Protein AF-A0ABD6LCG4-F1 (afdb_monomer_lite)

pLDDT: mean 79.25, std 17.83, range [34.84, 98.62]

Secondary structure (DSSP, 8-state):
--HHHHHHHHHHHHHHHHHHHHHHHHHHHHHHHHHHHHHHHHHHHHHTT--HHHHHHHHHHHHTT-PPPHHHHHHHHHGGGGS--

Radius of gyration: 26.14 Å; chains: 1; bounding box: 54×24×75 Å

InterPro domains:
  IPR025464 Protein of unknown function DUF4315 [PF14193] (4-84)

Structure (mmCIF, N/CA/C/O backbone):
data_AF-A0ABD6LCG4-F1
#
_entry.id   AF-A0ABD6LCG4-F1
#
loop_
_atom_site.group_PDB
_atom_site.id
_atom_site.type_symbol
_atom_site.label_atom_id
_atom_site.label_alt_id
_atom_site.label_comp_id
_atom_site.label_asym_id
_atom_site.label_entity_id
_atom_site.label_seq_id
_atom_site.pdbx_PDB_ins_code
_atom_site.Cartn_x
_atom_site.Cartn_y
_atom_site.Cartn_z
_atom_site.occupancy
_atom_site.B_iso_or_equiv
_atom_site.auth_seq_id
_atom_site.auth_comp_id
_atom_site.auth_asym_id
_atom_site.auth_atom_id
_atom_site.pdbx_PDB_model_num
ATOM 1 N N . MET A 1 1 ? 26.635 -0.119 -29.005 1.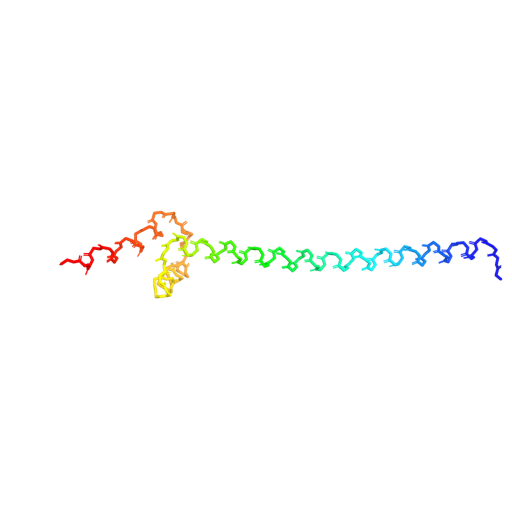00 64.06 1 MET A N 1
ATOM 2 C CA . MET A 1 1 ? 25.340 -0.836 -28.954 1.00 64.06 1 MET A CA 1
ATOM 3 C C . MET A 1 1 ? 24.428 -0.311 -30.056 1.00 64.06 1 MET A C 1
ATOM 5 O O . MET A 1 1 ? 24.573 0.840 -30.448 1.00 64.06 1 MET A O 1
ATOM 9 N N . GLY A 1 2 ? 23.529 -1.136 -30.601 1.00 90.50 2 GLY A N 1
ATOM 10 C CA . GLY A 1 2 ? 22.587 -0.683 -31.633 1.00 90.50 2 GLY A CA 1
ATOM 11 C C . GLY A 1 2 ? 21.532 0.267 -31.056 1.00 90.50 2 GLY A C 1
ATOM 12 O O . GLY A 1 2 ? 20.986 -0.005 -29.991 1.00 90.50 2 GLY A O 1
ATOM 13 N N . ALA A 1 3 ? 21.193 1.345 -31.769 1.00 91.75 3 ALA A N 1
ATOM 14 C CA . ALA A 1 3 ? 20.282 2.394 -31.286 1.00 91.75 3 ALA A CA 1
ATOM 15 C C . ALA A 1 3 ? 18.893 1.885 -30.839 1.00 91.75 3 ALA A C 1
ATOM 17 O O . ALA A 1 3 ? 18.262 2.482 -29.971 1.00 91.75 3 ALA A O 1
ATOM 18 N N . LYS A 1 4 ? 18.408 0.771 -31.404 1.00 94.00 4 LYS A N 1
ATOM 19 C CA . LYS A 1 4 ? 17.161 0.119 -30.963 1.00 94.00 4 LYS A CA 1
ATOM 20 C C . LYS A 1 4 ? 17.295 -0.520 -29.575 1.00 94.00 4 LYS A C 1
ATOM 22 O O . LYS A 1 4 ? 16.363 -0.446 -28.783 1.00 94.00 4 LYS A O 1
ATOM 27 N N . LEU A 1 5 ? 18.450 -1.116 -29.283 1.00 95.62 5 LEU A N 1
ATOM 28 C CA . LEU A 1 5 ? 18.724 -1.786 -28.013 1.00 95.62 5 LEU A CA 1
ATOM 29 C C . LEU A 1 5 ? 18.888 -0.771 -26.874 1.00 95.62 5 LEU A C 1
ATOM 31 O O . LEU A 1 5 ? 18.334 -0.974 -25.800 1.00 95.62 5 LEU A O 1
ATOM 35 N N . GLU A 1 6 ? 19.544 0.359 -27.147 1.00 96.00 6 GLU A N 1
ATOM 36 C CA . GLU A 1 6 ? 19.617 1.499 -26.220 1.00 96.00 6 GLU A CA 1
ATOM 37 C C . GLU A 1 6 ? 18.219 2.019 -25.854 1.00 96.00 6 GLU A C 1
ATOM 39 O O . GLU A 1 6 ? 17.881 2.133 -24.677 1.00 96.00 6 GLU A O 1
ATOM 44 N N . LYS A 1 7 ? 17.354 2.255 -26.854 1.00 96.56 7 LYS A N 1
ATOM 45 C CA . LYS A 1 7 ? 15.974 2.714 -26.614 1.00 96.56 7 LYS A CA 1
ATOM 46 C C . LYS A 1 7 ? 15.189 1.738 -25.736 1.00 96.56 7 LYS A C 1
ATOM 48 O O . LYS A 1 7 ? 14.631 2.162 -24.726 1.00 96.56 7 LYS A O 1
ATOM 53 N N . LEU A 1 8 ? 15.226 0.442 -26.053 1.00 97.62 8 LEU A N 1
ATOM 54 C CA . LEU A 1 8 ? 14.579 -0.592 -25.238 1.00 97.62 8 LEU A CA 1
ATOM 55 C C . LEU A 1 8 ? 15.128 -0.625 -23.804 1.00 97.62 8 LEU A C 1
ATOM 57 O O . LEU A 1 8 ? 14.354 -0.731 -22.854 1.00 97.62 8 LEU A O 1
ATOM 61 N N . GLY A 1 9 ? 16.444 -0.474 -23.628 1.00 97.56 9 GLY A N 1
ATOM 62 C CA . GLY A 1 9 ? 17.072 -0.376 -22.309 1.00 97.56 9 GLY A CA 1
ATOM 63 C C . GLY A 1 9 ? 16.544 0.808 -21.494 1.00 97.56 9 GLY A C 1
ATOM 64 O O . GLY A 1 9 ? 16.191 0.647 -20.323 1.00 97.56 9 GLY A O 1
ATOM 65 N N . THR A 1 10 ? 16.410 1.982 -22.120 1.00 97.69 10 THR A N 1
ATOM 66 C CA . THR A 1 10 ? 15.869 3.176 -21.448 1.00 97.69 10 THR A CA 1
ATOM 67 C C . THR A 1 10 ? 14.394 3.032 -21.073 1.00 97.69 10 THR A C 1
ATOM 69 O O . THR A 1 10 ? 13.997 3.440 -19.980 1.00 97.69 10 THR A O 1
ATOM 72 N N . GLU A 1 11 ? 13.573 2.431 -21.936 1.00 97.94 11 GLU A N 1
ATOM 73 C CA . GLU A 1 11 ? 12.154 2.189 -21.660 1.00 97.94 11 GLU A CA 1
ATOM 74 C C . GLU A 1 11 ? 11.974 1.168 -20.535 1.00 97.94 11 GLU A C 1
ATOM 76 O O . GLU A 1 11 ? 11.190 1.399 -19.612 1.00 97.94 11 GLU A O 1
ATOM 81 N N . LEU A 1 12 ? 12.769 0.095 -20.540 1.00 97.81 12 LEU A N 1
ATOM 82 C CA . LEU A 1 12 ? 12.777 -0.901 -19.473 1.00 97.81 12 LEU A CA 1
ATOM 83 C C . LEU A 1 12 ? 13.173 -0.286 -18.124 1.00 97.81 12 LEU A C 1
ATOM 85 O O . LEU A 1 12 ? 12.537 -0.567 -17.107 1.00 97.81 12 LEU A O 1
ATOM 89 N N . ALA A 1 13 ? 14.196 0.574 -18.099 1.00 98.19 13 ALA A N 1
ATOM 90 C CA . ALA A 1 13 ? 14.612 1.270 -1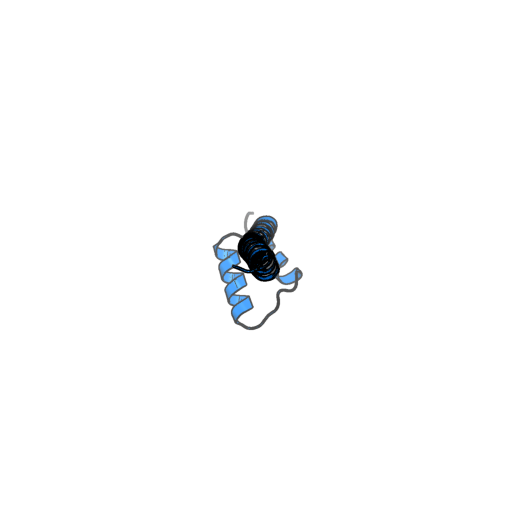6.884 1.00 98.19 13 ALA A CA 1
ATOM 91 C C . ALA A 1 13 ? 13.501 2.186 -16.341 1.00 98.19 13 ALA A C 1
ATOM 93 O O . ALA A 1 13 ? 13.213 2.166 -15.142 1.00 98.19 13 ALA A O 1
ATOM 94 N N . LYS A 1 14 ? 12.818 2.933 -17.220 1.00 98.38 14 LYS A N 1
ATOM 95 C CA . LYS A 1 14 ? 11.664 3.769 -16.844 1.00 98.38 14 LYS A CA 1
ATOM 96 C C . LYS A 1 14 ? 10.508 2.935 -16.295 1.00 98.38 14 LYS A C 1
ATOM 98 O O . LYS A 1 14 ? 9.944 3.293 -15.263 1.00 98.38 14 LYS A O 1
ATOM 103 N N . ALA A 1 15 ? 10.180 1.817 -16.941 1.00 98.38 15 ALA A N 1
ATOM 104 C CA . ALA A 1 15 ? 9.120 0.921 -16.489 1.00 98.38 15 ALA A CA 1
ATOM 105 C C . ALA A 1 15 ? 9.432 0.326 -15.107 1.00 98.38 15 ALA A C 1
ATOM 107 O O . ALA A 1 15 ? 8.566 0.311 -14.234 1.00 98.38 15 ALA A O 1
ATOM 108 N N . ARG A 1 16 ? 10.684 -0.090 -14.871 1.00 98.44 16 ARG A N 1
ATOM 109 C CA . ARG A 1 16 ? 11.140 -0.583 -13.561 1.00 98.44 16 ARG A CA 1
ATOM 110 C C . ARG A 1 16 ? 11.055 0.486 -12.476 1.00 98.44 16 ARG A C 1
ATOM 112 O O . ARG A 1 16 ? 10.579 0.186 -11.386 1.00 98.44 16 ARG A O 1
ATOM 119 N N . LYS A 1 17 ? 11.460 1.724 -12.777 1.00 98.31 17 LYS A N 1
ATOM 120 C CA . LYS A 1 17 ? 11.333 2.846 -11.838 1.00 98.31 17 LYS A CA 1
ATOM 121 C C . LYS A 1 17 ? 9.869 3.099 -11.474 1.00 98.31 17 LYS A C 1
ATOM 123 O O . LYS A 1 17 ? 9.535 3.132 -10.296 1.00 98.31 17 LYS A O 1
ATOM 128 N N . LYS A 1 18 ? 8.991 3.182 -12.478 1.00 98.38 18 LYS A N 1
ATOM 129 C CA . LYS A 1 18 ? 7.553 3.379 -12.263 1.00 98.38 18 LYS A CA 1
ATOM 130 C C . LYS A 1 18 ? 6.945 2.237 -11.447 1.00 98.38 18 LYS A C 1
ATOM 132 O O . LYS A 1 18 ? 6.143 2.494 -10.561 1.00 98.38 18 LYS A O 1
ATOM 137 N N . LYS A 1 19 ? 7.348 0.987 -11.701 1.00 98.38 19 LYS A N 1
ATOM 138 C CA . LYS A 1 19 ? 6.922 -0.162 -10.890 1.00 98.38 19 LYS A CA 1
ATOM 139 C C . LYS A 1 19 ? 7.300 0.025 -9.417 1.00 98.38 19 LYS A C 1
ATOM 141 O O . LYS A 1 19 ? 6.431 -0.091 -8.567 1.00 98.38 19 LYS A O 1
ATOM 146 N N . ALA A 1 20 ? 8.553 0.373 -9.125 1.00 98.38 20 ALA A N 1
ATOM 147 C CA . ALA A 1 20 ? 9.005 0.579 -7.749 1.00 98.38 20 ALA A CA 1
ATOM 148 C C . ALA A 1 20 ? 8.243 1.713 -7.032 1.00 98.38 20 ALA A C 1
ATOM 150 O O . ALA A 1 20 ? 7.913 1.587 -5.855 1.00 98.38 20 ALA A O 1
ATOM 151 N N . GLU A 1 21 ? 7.923 2.799 -7.744 1.00 98.50 21 GLU A N 1
ATOM 152 C CA . GLU A 1 21 ? 7.094 3.894 -7.216 1.00 98.50 21 GLU A CA 1
ATOM 153 C C . GLU A 1 21 ? 5.676 3.418 -6.862 1.00 98.50 21 GLU A C 1
ATOM 155 O O . GLU A 1 21 ? 5.163 3.741 -5.790 1.00 98.50 21 GLU A O 1
ATOM 160 N N . TRP A 1 22 ? 5.052 2.613 -7.729 1.00 98.62 22 TRP A N 1
ATOM 161 C CA . TRP A 1 22 ? 3.736 2.031 -7.453 1.00 98.62 22 TRP A CA 1
ATOM 162 C C . TRP A 1 22 ? 3.770 1.024 -6.306 1.00 98.62 22 TRP A C 1
ATOM 164 O O . TRP A 1 22 ? 2.893 1.078 -5.450 1.00 98.62 22 TRP A O 1
ATOM 174 N N . ASP A 1 23 ? 4.793 0.174 -6.234 1.00 98.44 23 ASP A N 1
ATOM 175 C CA . ASP A 1 23 ? 4.963 -0.786 -5.139 1.00 98.44 23 ASP A CA 1
ATOM 176 C C . ASP A 1 23 ? 5.096 -0.061 -3.783 1.00 98.44 23 ASP A C 1
ATOM 178 O O . ASP A 1 23 ? 4.524 -0.496 -2.784 1.00 98.44 23 ASP A O 1
ATOM 182 N N . SER A 1 24 ? 5.800 1.079 -3.739 1.00 98.31 24 SER A N 1
ATOM 183 C CA . SER A 1 24 ? 5.863 1.928 -2.538 1.00 98.31 24 SER A CA 1
ATOM 184 C C . SER A 1 24 ? 4.497 2.515 -2.185 1.00 98.31 24 SER A C 1
ATOM 186 O O . SER A 1 24 ? 4.083 2.470 -1.028 1.00 98.31 24 SER A O 1
ATOM 188 N N . ARG A 1 25 ? 3.771 3.031 -3.184 1.00 98.38 25 ARG A N 1
ATOM 189 C CA . ARG A 1 25 ? 2.443 3.619 -2.981 1.00 98.38 25 ARG A CA 1
ATOM 190 C C . ARG A 1 25 ? 1.429 2.599 -2.466 1.00 98.38 25 ARG A C 1
ATOM 192 O O . ARG A 1 25 ? 0.607 2.952 -1.629 1.00 98.38 25 ARG A O 1
ATOM 199 N N . VAL A 1 26 ? 1.488 1.357 -2.945 1.00 98.62 26 VAL A N 1
ATOM 200 C CA . VAL A 1 26 ? 0.640 0.263 -2.451 1.00 98.62 26 VAL A CA 1
ATOM 201 C C . VAL A 1 26 ? 0.897 0.028 -0.965 1.00 98.62 26 VAL A C 1
ATOM 203 O O . VAL A 1 26 ? -0.043 0.094 -0.181 1.00 98.62 26 VAL A O 1
ATOM 206 N N . LYS A 1 27 ? 2.162 -0.124 -0.555 1.00 98.44 27 LYS A N 1
ATOM 207 C CA . LYS A 1 27 ? 2.520 -0.323 0.861 1.00 98.44 27 LYS A CA 1
ATOM 208 C C . LYS A 1 27 ? 2.054 0.822 1.760 1.00 98.44 27 LYS A C 1
ATOM 210 O O . LYS A 1 27 ? 1.590 0.586 2.873 1.00 98.44 27 LYS A O 1
ATOM 215 N N . ASP A 1 28 ? 2.180 2.062 1.291 1.00 98.44 28 ASP A N 1
ATOM 216 C CA . ASP A 1 28 ? 1.708 3.230 2.035 1.00 98.44 28 ASP A CA 1
ATOM 217 C C . ASP A 1 28 ? 0.184 3.241 2.186 1.00 98.44 28 ASP A C 1
ATOM 219 O O . ASP A 1 28 ? -0.318 3.553 3.265 1.00 98.44 28 ASP A O 1
ATOM 223 N N . LEU A 1 29 ? -0.555 2.881 1.134 1.00 98.44 29 LEU A N 1
ATOM 224 C CA . LEU A 1 29 ? -2.014 2.788 1.185 1.00 98.44 29 LEU A CA 1
ATOM 225 C C . LEU A 1 29 ? -2.480 1.660 2.110 1.00 98.44 29 LEU A C 1
ATOM 227 O O . LEU A 1 29 ? -3.374 1.885 2.914 1.00 98.44 29 LEU A O 1
ATOM 231 N N . GLU A 1 30 ? -1.845 0.489 2.061 1.00 98.38 30 GLU A N 1
ATOM 232 C CA . GLU A 1 30 ? -2.144 -0.634 2.964 1.00 98.38 30 GLU A CA 1
ATOM 233 C C . GLU A 1 30 ? -1.853 -0.305 4.433 1.00 98.38 30 GLU A C 1
ATOM 235 O O . GLU A 1 30 ? -2.542 -0.789 5.332 1.00 98.38 30 GLU A O 1
ATOM 240 N N . ARG A 1 31 ? -0.814 0.497 4.705 1.00 98.50 31 ARG A N 1
ATOM 241 C CA . ARG A 1 31 ? -0.543 1.001 6.056 1.00 98.50 31 ARG A CA 1
ATOM 242 C C . ARG A 1 31 ? -1.647 1.957 6.500 1.00 98.50 31 ARG A C 1
ATOM 244 O O . ARG A 1 31 ? -2.248 1.719 7.540 1.00 98.50 31 ARG A O 1
ATOM 251 N N . ARG A 1 32 ? -1.934 2.983 5.694 1.00 97.94 32 ARG A N 1
ATOM 252 C CA . ARG A 1 32 ? -2.952 3.994 6.012 1.00 97.94 32 ARG A CA 1
ATOM 253 C C . ARG A 1 32 ? -4.338 3.390 6.193 1.00 97.94 32 ARG A C 1
ATOM 255 O O . ARG A 1 32 ? -5.049 3.802 7.089 1.00 97.94 32 ARG A O 1
ATOM 262 N N . TYR A 1 33 ? -4.700 2.409 5.371 1.00 97.50 33 TYR A N 1
ATOM 263 C CA . TYR A 1 33 ? -5.981 1.718 5.488 1.00 97.50 33 TYR A CA 1
ATOM 264 C C . TYR A 1 33 ? -6.142 1.055 6.861 1.00 97.50 33 TYR A C 1
ATOM 266 O O . TYR A 1 33 ? -7.147 1.266 7.523 1.00 97.50 33 TYR A O 1
ATOM 274 N N . ARG A 1 34 ? -5.118 0.327 7.326 1.00 97.12 34 ARG A N 1
ATOM 275 C CA . ARG A 1 34 ? -5.130 -0.294 8.661 1.00 97.12 34 ARG A CA 1
ATOM 276 C C . ARG A 1 34 ? -5.130 0.733 9.794 1.00 97.12 34 ARG A C 1
ATOM 278 O O . ARG A 1 34 ? -5.746 0.505 10.824 1.00 97.12 34 ARG A O 1
ATOM 285 N N . GLU A 1 35 ? -4.405 1.837 9.632 1.00 96.69 35 GLU A N 1
ATOM 286 C CA . GLU A 1 35 ? -4.391 2.930 10.614 1.00 96.69 35 GLU A CA 1
ATOM 287 C C . GLU A 1 35 ? -5.770 3.596 10.736 1.00 96.69 35 GLU A C 1
ATOM 289 O O . GLU A 1 35 ? -6.216 3.865 11.850 1.00 96.69 35 GLU A O 1
ATOM 294 N N . GLU A 1 36 ? -6.457 3.807 9.612 1.00 95.38 36 GLU A N 1
ATOM 295 C CA . GLU A 1 36 ? -7.809 4.372 9.578 1.00 95.38 36 GLU A CA 1
ATOM 296 C C . GLU A 1 36 ? -8.827 3.405 10.192 1.00 95.38 36 GLU A C 1
ATOM 298 O O . GLU A 1 36 ? -9.566 3.794 11.084 1.00 95.38 36 GLU A O 1
ATOM 303 N N . GLU A 1 37 ? -8.795 2.125 9.808 1.00 93.19 37 GLU A N 1
ATOM 304 C CA . GLU A 1 37 ? -9.666 1.086 10.376 1.00 93.19 37 GLU A CA 1
ATOM 305 C C . GLU A 1 37 ? -9.504 0.981 11.902 1.00 93.19 37 GLU A C 1
ATOM 307 O O . GLU A 1 37 ? -10.486 0.935 12.641 1.00 93.19 37 GLU A O 1
ATOM 312 N N . ASN A 1 38 ? -8.265 1.026 12.404 1.00 90.56 38 ASN A N 1
ATOM 313 C CA . ASN A 1 38 ? -8.012 1.053 13.844 1.00 90.56 38 ASN A CA 1
ATOM 314 C C . ASN A 1 38 ? -8.570 2.322 14.505 1.00 90.56 38 ASN A C 1
ATOM 316 O O . ASN A 1 38 ? -9.103 2.247 15.612 1.00 90.56 38 ASN A O 1
ATOM 320 N N . SER A 1 39 ? -8.440 3.477 13.849 1.00 90.44 39 SER A N 1
ATOM 321 C CA . SER A 1 39 ? -8.963 4.750 14.357 1.00 90.44 39 SER A CA 1
ATOM 322 C C . SER A 1 39 ? -10.489 4.729 14.430 1.00 90.44 39 SER A C 1
ATOM 324 O O . SER A 1 39 ? -11.040 5.080 15.469 1.00 90.44 39 SER A O 1
ATOM 326 N N . GLU A 1 40 ? -11.165 4.214 13.401 1.00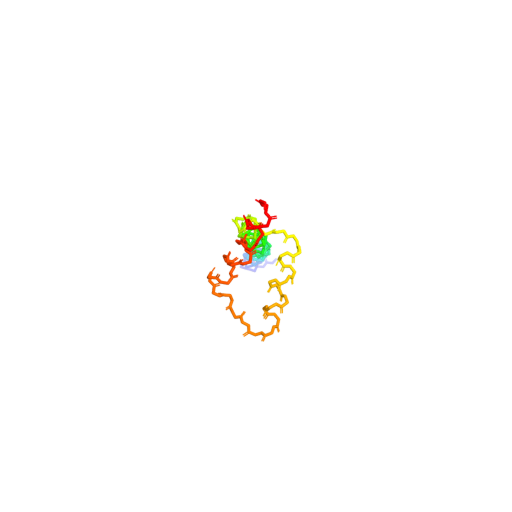 87.88 40 GLU A N 1
ATOM 327 C CA . GLU A 1 40 ? -12.621 4.036 13.396 1.00 87.88 40 GLU A CA 1
ATOM 328 C C . GLU A 1 40 ? -13.083 3.102 14.524 1.00 87.88 40 GLU A C 1
ATOM 330 O O . GLU A 1 40 ? -14.045 3.408 15.228 1.00 87.88 40 GLU A O 1
ATOM 335 N N . ILE A 1 41 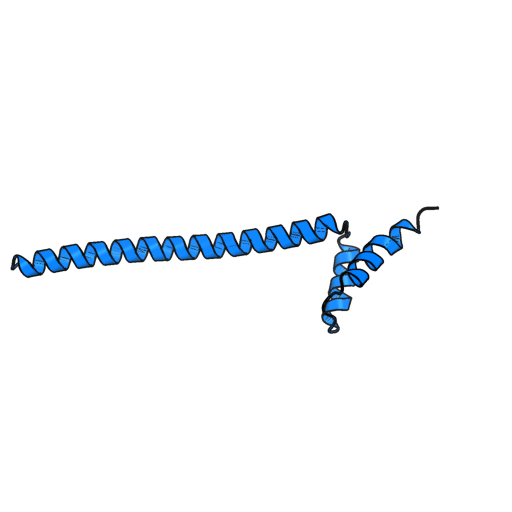? -12.378 1.988 14.762 1.00 82.31 41 ILE A N 1
ATOM 336 C CA . ILE A 1 41 ? -12.672 1.093 15.893 1.00 82.31 41 ILE A CA 1
ATOM 337 C C . ILE A 1 41 ? -12.521 1.833 17.227 1.00 82.31 41 ILE A C 1
ATOM 339 O O . ILE A 1 41 ? -13.394 1.724 18.089 1.00 82.31 41 ILE A O 1
ATOM 343 N N . HIS A 1 42 ? -11.445 2.602 17.404 1.00 77.75 42 HIS A N 1
ATOM 344 C CA . HIS A 1 42 ? -11.234 3.392 18.616 1.00 77.75 42 HIS A CA 1
ATOM 345 C C . HIS A 1 42 ? -12.322 4.450 18.823 1.00 77.75 42 HIS A C 1
ATOM 347 O O . HIS A 1 42 ? -12.808 4.600 19.944 1.00 77.75 42 HIS A O 1
ATOM 353 N N . GLU A 1 43 ? -12.732 5.151 17.766 1.00 75.56 43 GLU A N 1
ATOM 354 C CA . GLU A 1 43 ? -13.826 6.122 17.819 1.00 75.56 43 GLU A CA 1
ATOM 355 C C . GLU A 1 43 ? -15.156 5.453 18.166 1.00 75.56 43 GLU A C 1
ATOM 357 O O . GLU A 1 43 ? -15.872 5.963 19.023 1.00 75.56 43 GLU A O 1
ATOM 362 N N . MET A 1 44 ? -15.468 4.289 17.589 1.00 73.62 44 MET A N 1
ATOM 363 C CA . MET A 1 44 ? -16.671 3.525 17.941 1.00 73.62 44 MET A CA 1
ATOM 364 C C . MET A 1 44 ? -16.671 3.089 19.411 1.00 73.62 44 MET A C 1
ATOM 366 O O . MET A 1 44 ? -17.688 3.224 20.091 1.00 73.62 44 MET A O 1
ATOM 370 N N . VAL A 1 45 ? -15.535 2.606 19.925 1.00 72.31 45 VAL A N 1
ATOM 371 C CA . VAL A 1 45 ? -15.389 2.228 21.342 1.00 72.31 45 VAL A CA 1
ATOM 372 C C . VAL A 1 45 ? -15.548 3.448 22.253 1.00 72.31 45 VAL A C 1
ATOM 374 O O . VAL A 1 45 ? -16.236 3.369 23.271 1.00 72.31 45 VAL A O 1
ATOM 377 N N . HIS A 1 46 ? -14.958 4.588 21.882 1.00 68.00 46 HIS A N 1
ATOM 378 C CA . HIS A 1 46 ? -15.065 5.821 22.658 1.00 68.00 46 HIS A CA 1
ATOM 379 C C . HIS A 1 46 ? -16.481 6.415 22.621 1.00 68.00 46 HIS A C 1
ATOM 381 O O . HIS A 1 46 ? -16.994 6.836 23.654 1.00 68.00 46 HIS A O 1
ATOM 387 N N . ALA A 1 47 ? -17.143 6.400 21.460 1.00 64.31 47 ALA A N 1
ATOM 388 C CA . ALA A 1 47 ? -18.517 6.871 21.286 1.00 64.31 47 ALA A CA 1
ATOM 389 C C . ALA A 1 47 ? -19.532 6.032 22.077 1.00 64.31 47 ALA A C 1
ATOM 391 O O . ALA A 1 47 ? -20.544 6.562 22.530 1.00 64.31 47 ALA A O 1
ATOM 392 N N . ALA A 1 48 ? -19.248 4.745 22.286 1.00 64.25 48 ALA A N 1
ATOM 393 C CA . ALA A 1 48 ? -20.031 3.877 23.158 1.00 64.25 48 ALA A CA 1
ATOM 394 C C . ALA A 1 48 ? -19.777 4.121 24.664 1.00 64.25 48 ALA A C 1
ATOM 396 O O . ALA A 1 48 ? -20.409 3.466 25.489 1.00 64.25 48 ALA A O 1
ATOM 397 N N . ASN A 1 49 ? -18.878 5.054 25.023 1.00 63.62 49 ASN A N 1
ATOM 398 C CA . ASN A 1 49 ? -18.492 5.417 26.393 1.00 63.62 49 ASN A CA 1
ATOM 399 C C . ASN A 1 49 ? -18.119 4.204 27.268 1.00 63.62 49 ASN A C 1
ATOM 401 O O . ASN A 1 49 ? -18.384 4.188 28.467 1.00 63.62 49 ASN A O 1
ATOM 405 N N . LEU A 1 50 ? -17.532 3.174 26.649 1.00 65.69 50 LEU A N 1
ATOM 406 C CA . LEU A 1 50 ? -17.168 1.929 27.317 1.00 65.69 50 LEU A CA 1
ATOM 407 C C . LEU A 1 50 ? -15.845 2.104 28.069 1.00 65.69 50 LEU A C 1
ATOM 409 O O . LEU A 1 50 ? -14.829 2.508 27.493 1.00 65.69 50 LEU A O 1
ATOM 413 N N . THR A 1 51 ? -15.835 1.753 29.350 1.00 71.38 51 THR A N 1
ATOM 414 C CA . THR A 1 51 ? -14.608 1.613 30.138 1.00 71.38 51 THR A CA 1
ATOM 415 C C . THR A 1 51 ? -13.813 0.374 29.685 1.00 71.38 51 THR A C 1
ATOM 417 O O . THR A 1 51 ? -14.372 -0.533 29.059 1.00 71.38 51 THR A O 1
ATOM 420 N N . PRO A 1 52 ? -12.500 0.282 29.984 1.00 72.31 52 PRO A N 1
ATOM 421 C CA . PRO A 1 52 ? -11.702 -0.905 29.659 1.00 72.31 52 PRO A CA 1
ATOM 422 C C . PRO A 1 52 ? -12.292 -2.214 30.207 1.00 72.31 52 PRO A C 1
ATOM 424 O O . PRO A 1 52 ? -12.200 -3.246 29.541 1.00 72.31 52 PRO A O 1
ATOM 427 N N . ASP A 1 53 ? -12.937 -2.161 31.375 1.00 72.00 53 ASP A N 1
ATOM 428 C CA . ASP A 1 53 ? -13.580 -3.317 32.000 1.00 72.00 53 ASP A CA 1
ATOM 429 C C . ASP A 1 53 ? -14.839 -3.738 31.228 1.00 72.00 53 ASP A C 1
ATOM 431 O O . ASP A 1 53 ? -14.969 -4.912 30.874 1.00 72.00 53 ASP A O 1
ATOM 435 N N . GLN A 1 54 ? -15.695 -2.789 30.833 1.00 71.75 54 GLN A N 1
ATOM 436 C CA . GLN A 1 54 ? -16.866 -3.063 29.988 1.00 71.75 54 GLN A CA 1
ATOM 437 C C . GLN A 1 54 ? -16.473 -3.593 28.605 1.00 71.75 54 GLN A C 1
ATOM 439 O O . GLN A 1 54 ? -17.082 -4.532 28.092 1.00 71.75 54 GLN A O 1
ATOM 444 N N . LEU A 1 55 ? -15.413 -3.038 28.006 1.00 73.06 55 LEU A N 1
ATOM 445 C CA . LEU A 1 55 ? -14.868 -3.554 26.753 1.00 73.06 55 L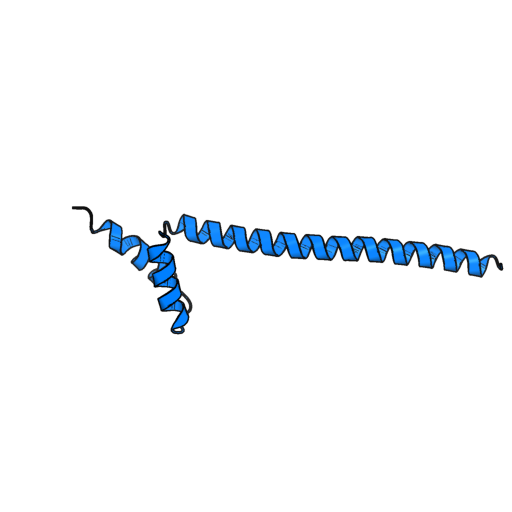EU A CA 1
ATOM 446 C C . LEU A 1 55 ? -14.388 -5.003 26.921 1.00 73.06 55 LEU A C 1
ATOM 448 O O . LEU A 1 55 ? -14.621 -5.831 26.043 1.00 73.06 55 LEU A O 1
ATOM 452 N N . SER A 1 56 ? -13.744 -5.333 28.043 1.00 75.56 56 SER A N 1
ATOM 453 C CA . SER A 1 56 ? -13.262 -6.691 28.315 1.00 75.56 56 SER A CA 1
ATOM 454 C C . SER A 1 56 ? -14.398 -7.704 28.503 1.00 75.56 56 SER A C 1
ATOM 456 O O . SER A 1 56 ? -14.309 -8.829 28.005 1.00 75.56 56 SER A O 1
ATOM 458 N N . GLU A 1 57 ? -15.492 -7.301 29.151 1.00 75.62 57 GLU A N 1
ATOM 459 C CA . GLU A 1 57 ? -16.680 -8.133 29.335 1.00 75.62 57 GLU A CA 1
ATOM 460 C C . GLU A 1 57 ? -17.420 -8.356 28.014 1.00 75.62 57 GLU A C 1
ATOM 462 O O . GLU A 1 57 ? -17.767 -9.491 27.674 1.00 75.62 57 GLU A O 1
ATOM 467 N N . LEU A 1 58 ? -17.544 -7.300 27.211 1.00 74.38 58 LEU A N 1
ATOM 468 C CA . LEU A 1 58 ? -18.108 -7.362 25.872 1.00 74.38 58 LEU A CA 1
ATOM 469 C C . LEU A 1 58 ? -17.278 -8.287 24.956 1.00 74.38 58 LEU A C 1
ATOM 471 O O . LEU A 1 58 ? -17.829 -9.145 24.265 1.00 74.38 58 LEU A O 1
ATOM 475 N N . LEU A 1 59 ? -15.943 -8.197 25.007 1.00 75.88 59 LEU A N 1
ATOM 476 C CA . LEU A 1 59 ? -15.039 -9.102 24.286 1.00 75.88 59 LEU A CA 1
ATOM 477 C C . LEU A 1 59 ? -15.173 -10.562 24.752 1.00 75.88 59 LEU A C 1
ATOM 479 O O . LEU A 1 59 ? -15.114 -11.470 23.918 1.00 75.88 59 LEU A O 1
ATOM 483 N N . ARG A 1 60 ? -15.390 -10.806 26.054 1.00 78.12 60 ARG A N 1
ATOM 484 C CA . ARG A 1 60 ? -15.657 -12.153 26.588 1.00 78.12 60 ARG A CA 1
ATOM 485 C C . ARG A 1 60 ? -16.977 -12.710 26.050 1.00 78.12 60 ARG A C 1
ATOM 487 O O . ARG A 1 60 ? -16.998 -13.855 25.610 1.00 78.12 60 ARG A O 1
ATOM 494 N N . MET A 1 61 ? -18.036 -11.898 26.00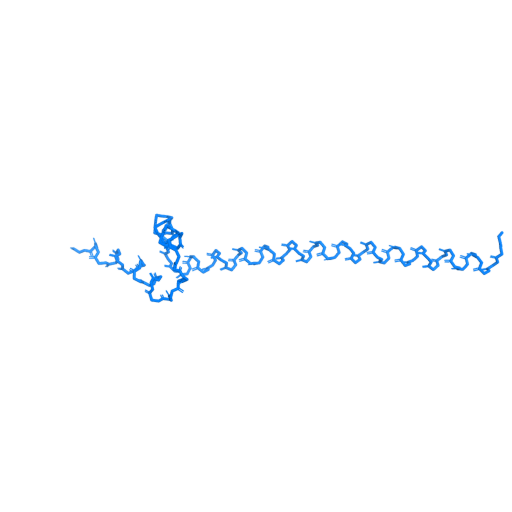7 1.00 71.12 61 MET A N 1
ATOM 495 C CA . MET A 1 61 ? -19.320 -12.280 25.401 1.00 71.12 61 MET A CA 1
ATOM 496 C C . MET A 1 61 ? -19.190 -12.580 23.897 1.00 71.12 61 MET A C 1
ATOM 498 O O . MET A 1 61 ? -19.830 -13.502 23.391 1.00 71.12 61 MET A O 1
ATOM 502 N N . PHE A 1 62 ? -18.334 -11.854 23.168 1.00 71.38 62 PHE A N 1
ATOM 503 C CA . PHE A 1 62 ? -18.092 -12.102 21.740 1.00 71.38 62 PHE A CA 1
ATOM 504 C C . PHE A 1 62 ? -17.299 -13.379 21.462 1.00 71.38 62 PHE A C 1
ATOM 506 O O . PHE A 1 62 ? -17.578 -14.064 20.474 1.00 71.38 62 PHE A O 1
ATOM 513 N N . ALA A 1 63 ? -16.349 -13.735 22.334 1.00 71.25 63 ALA A N 1
ATOM 514 C CA . ALA A 1 63 ? -15.576 -14.972 22.220 1.00 71.25 63 ALA A CA 1
ATOM 515 C C . ALA A 1 63 ? -16.454 -16.241 22.296 1.00 71.25 63 ALA A C 1
ATOM 517 O O . ALA A 1 63 ? -16.044 -17.301 21.824 1.00 71.25 63 ALA A O 1
ATOM 518 N N . GLU A 1 64 ? -17.677 -16.131 22.826 1.00 71.00 64 GLU A N 1
ATOM 519 C CA . GLU A 1 64 ? -18.644 -17.227 22.963 1.00 71.00 64 GLU A CA 1
ATOM 520 C C . GLU A 1 64 ? -19.600 -17.394 21.749 1.00 71.00 64 GLU A C 1
ATOM 522 O O . GLU A 1 64 ? -20.476 -18.257 21.779 1.00 71.00 64 GLU A O 1
ATOM 527 N N . ASN A 1 65 ? -19.355 -16.686 20.627 1.00 55.16 65 ASN A N 1
ATOM 528 C CA . ASN A 1 65 ? -20.062 -16.738 19.320 1.00 55.16 65 ASN A CA 1
ATOM 529 C C . ASN A 1 65 ? -21.311 -15.850 19.140 1.00 55.16 65 ASN A C 1
ATOM 531 O O . ASN A 1 65 ? -22.279 -16.262 18.492 1.00 55.16 65 ASN A O 1
ATOM 535 N N . ALA A 1 66 ? -21.290 -14.602 19.605 1.00 59.25 66 ALA A N 1
ATOM 536 C CA . ALA A 1 66 ? -22.322 -13.625 19.249 1.00 59.25 66 ALA A CA 1
ATOM 537 C C . ALA A 1 66 ? -21.736 -12.474 18.417 1.00 59.25 66 ALA A C 1
ATOM 539 O O . ALA A 1 66 ? -20.874 -11.738 18.885 1.00 59.25 66 ALA A O 1
ATOM 540 N N . VAL A 1 67 ? -22.226 -12.291 17.184 1.00 58.81 67 VAL A N 1
ATOM 541 C CA . VAL A 1 67 ? -22.061 -11.017 16.462 1.00 58.81 67 VAL A CA 1
ATOM 542 C C . VAL A 1 67 ? -22.843 -9.958 17.245 1.00 58.81 67 VAL A C 1
ATOM 544 O O . VAL A 1 67 ? -24.034 -10.188 17.491 1.00 58.81 67 VAL A O 1
ATOM 547 N N . PRO A 1 68 ? -22.230 -8.828 17.649 1.00 57.84 68 PRO A N 1
ATOM 548 C CA . PRO A 1 68 ? -22.934 -7.816 18.418 1.00 57.84 68 PRO A CA 1
ATOM 549 C C . PRO A 1 68 ? -24.143 -7.303 17.654 1.00 57.84 68 PRO A C 1
ATOM 551 O O . PRO A 1 68 ? -24.025 -6.790 16.539 1.00 57.84 68 PRO A O 1
ATOM 554 N N . LYS A 1 69 ? -25.307 -7.391 18.291 1.00 59.88 69 LYS A N 1
ATOM 555 C CA . LYS A 1 69 ? -26.423 -6.523 17.943 1.00 59.88 69 LYS A CA 1
ATOM 556 C C . LYS A 1 69 ? -26.203 -5.186 18.649 1.00 59.88 69 LYS A C 1
ATOM 558 O O . LYS A 1 69 ? -25.735 -5.186 19.789 1.00 59.88 69 LYS A O 1
ATOM 563 N N . PRO A 1 70 ? -26.549 -4.057 18.014 1.00 59.78 70 PRO A N 1
ATOM 564 C CA . PRO A 1 70 ? -26.393 -2.736 18.620 1.00 59.78 70 PRO A CA 1
ATOM 565 C C . PRO A 1 70 ? -27.093 -2.618 19.986 1.00 59.78 70 PRO A C 1
ATOM 567 O O . PRO A 1 70 ? -26.609 -1.894 20.848 1.00 59.78 70 PRO A O 1
ATOM 570 N N . GLU A 1 71 ? -28.159 -3.390 20.225 1.00 63.47 71 GLU A N 1
ATOM 571 C CA . GLU A 1 71 ? -28.856 -3.454 21.518 1.00 63.47 71 GLU A CA 1
ATOM 572 C C . GLU A 1 71 ? -27.975 -3.993 22.664 1.00 63.47 71 GLU A C 1
ATOM 574 O O . GLU A 1 71 ? -28.068 -3.511 23.786 1.00 63.47 71 GLU A O 1
ATOM 579 N N . THR A 1 72 ? -27.095 -4.966 22.392 1.00 64.38 72 THR A N 1
ATOM 580 C CA . THR A 1 72 ? -26.204 -5.570 23.404 1.00 64.38 72 THR A CA 1
ATOM 581 C C . THR A 1 72 ? -25.082 -4.621 23.818 1.00 64.38 72 THR A C 1
ATOM 583 O O . THR A 1 72 ? -24.612 -4.667 24.947 1.00 64.38 72 THR A O 1
ATOM 586 N N . ILE A 1 73 ? -24.649 -3.749 22.907 1.00 63.31 73 ILE A N 1
ATOM 587 C CA . ILE A 1 73 ? -23.645 -2.726 23.216 1.00 63.31 73 ILE A CA 1
ATOM 588 C C . ILE A 1 73 ? -24.276 -1.639 24.100 1.00 63.31 73 ILE A C 1
ATOM 590 O O . ILE A 1 73 ? -23.656 -1.211 25.065 1.00 63.31 73 ILE A O 1
ATOM 594 N N . GLN A 1 74 ? -25.527 -1.250 23.826 1.00 62.31 74 GLN A N 1
ATOM 595 C CA . GLN A 1 74 ? -26.251 -0.246 24.617 1.00 62.31 74 GLN A CA 1
ATOM 596 C C . GLN A 1 74 ? -26.535 -0.711 26.051 1.00 62.31 74 GLN A C 1
ATOM 598 O O . GLN A 1 74 ? -26.333 0.068 26.976 1.00 62.31 74 GLN A O 1
ATOM 603 N N . SER A 1 75 ? -26.927 -1.975 26.258 1.00 63.34 75 SER A N 1
ATOM 604 C CA . SER A 1 75 ? -27.198 -2.492 27.608 1.00 63.34 75 SER A CA 1
ATOM 605 C C . SER A 1 75 ? -25.962 -2.454 28.511 1.00 63.34 75 SER A C 1
ATOM 607 O O . SER A 1 75 ? -26.060 -2.051 29.663 1.00 63.34 75 SER A O 1
ATOM 609 N N . VAL A 1 76 ? -24.783 -2.798 27.979 1.00 63.91 76 VAL A N 1
ATOM 610 C CA . VAL A 1 76 ? -23.521 -2.765 28.741 1.00 63.91 76 VAL A CA 1
ATOM 611 C C . VAL A 1 76 ? -23.142 -1.331 29.131 1.00 63.91 76 VAL A C 1
ATOM 613 O O . VAL A 1 76 ? -22.625 -1.112 30.224 1.00 63.91 76 VAL A O 1
ATOM 616 N N . THR A 1 77 ? -23.431 -0.346 28.274 1.00 59.84 77 THR A N 1
ATOM 617 C CA . THR A 1 77 ? -23.211 1.078 28.573 1.00 59.84 77 THR A CA 1
ATOM 618 C C . THR A 1 77 ? -24.237 1.639 29.574 1.00 59.84 77 THR A C 1
ATOM 620 O O . THR A 1 77 ? -23.905 2.528 30.356 1.00 59.84 77 THR A O 1
ATOM 623 N N . GLU A 1 78 ? -25.481 1.148 29.573 1.00 59.47 78 GLU A N 1
ATOM 624 C CA . GLU A 1 78 ? -26.566 1.639 30.439 1.00 59.47 78 GLU A CA 1
ATOM 625 C C . GLU A 1 78 ? -26.566 1.035 31.856 1.00 59.47 78 GLU A C 1
ATOM 627 O O . GLU A 1 78 ? -27.022 1.702 32.788 1.00 59.47 78 GLU A O 1
ATOM 632 N N . GLU A 1 79 ? -26.041 -0.182 32.047 1.00 55.06 79 GLU A N 1
ATOM 633 C CA . GLU A 1 79 ? -26.089 -0.892 33.338 1.00 55.06 79 GLU A CA 1
ATOM 634 C C . GLU A 1 79 ? -25.400 -0.136 34.497 1.00 55.06 79 GLU A C 1
ATOM 636 O O . GLU A 1 79 ? -25.895 -0.195 35.622 1.00 55.06 79 GLU A O 1
ATOM 641 N N . GLU A 1 80 ? -24.364 0.682 34.257 1.00 47.75 80 GLU A N 1
ATOM 642 C CA . GLU A 1 80 ? -23.750 1.507 35.321 1.00 47.75 80 GLU A CA 1
ATOM 643 C C . GLU A 1 80 ? -24.410 2.877 35.551 1.00 47.75 80 GLU A C 1
ATOM 645 O O . GLU A 1 80 ? -24.320 3.408 36.657 1.00 47.75 80 GLU A O 1
ATOM 650 N N . ASN A 1 81 ? -25.168 3.433 34.597 1.00 46.06 81 ASN A N 1
ATOM 651 C CA . ASN A 1 81 ? -25.883 4.703 34.826 1.00 46.06 81 ASN A CA 1
ATOM 652 C C . ASN A 1 81 ? -27.052 4.559 35.825 1.00 46.06 81 ASN A C 1
ATOM 654 O O . ASN A 1 81 ? -27.677 5.548 36.206 1.00 46.06 81 ASN A O 1
ATOM 658 N N . THR A 1 82 ? -27.360 3.330 36.255 1.00 46.56 82 THR A N 1
ATOM 659 C CA . THR A 1 82 ? -28.391 3.023 37.259 1.00 46.56 82 THR A CA 1
ATOM 660 C C . THR A 1 82 ? -27.828 2.670 38.643 1.00 46.56 82 THR A C 1
ATOM 662 O O . THR A 1 82 ? -28.602 2.411 39.566 1.00 46.56 82 THR A O 1
ATOM 665 N N . HIS A 1 83 ? -26.501 2.703 38.826 1.00 45.22 83 HIS A N 1
ATOM 666 C CA . HIS A 1 83 ? -25.834 2.438 40.109 1.00 45.22 83 HIS A CA 1
ATOM 667 C C . HIS A 1 83 ? -25.264 3.682 40.814 1.00 45.22 83 HIS A C 1
ATOM 669 O O . HIS A 1 83 ? -24.571 3.549 41.821 1.00 45.22 83 HIS A O 1
ATOM 675 N N . GLU A 1 84 ? -25.651 4.884 40.382 1.00 44.38 84 GLU A N 1
ATOM 676 C CA . GLU A 1 84 ? -25.525 6.114 41.176 1.00 44.38 84 GLU A CA 1
ATOM 677 C C . GLU A 1 84 ? -26.912 6.688 41.524 1.00 44.38 84 GLU A C 1
ATOM 679 O O . GLU A 1 84 ? -27.412 7.588 40.848 1.00 44.38 84 GLU A O 1
ATOM 684 N N . ASN A 1 85 ? -27.548 6.168 42.586 1.00 34.84 85 ASN A N 1
ATOM 685 C CA . ASN A 1 85 ? -28.468 6.939 43.443 1.00 34.84 85 ASN A CA 1
ATOM 686 C C . ASN A 1 85 ? -28.645 6.300 44.828 1.00 34.84 85 ASN A C 1
ATOM 688 O O . ASN A 1 85 ? -29.020 5.106 44.883 1.00 34.84 85 ASN A O 1
#

Foldseek 3Di:
DDPVVVVVVVVVVVVVVVVVVVVVVVVVVVVVVVVVVVVVVVVVCVVLVDDPVLVVVVVVVVVVPDDDDPVVSNCSSVVVVVVPD

Organism: NCBI:txid1531

Sequence (85 aa):
MGAKLEKLGTELAKARKKKAEWDSRVKDLERRYREEENSEIHEMVHAANLTPDQLSELLRMFAENAVPKPETIQSVTEEENTHEN